Protein AF-A0A1H0FMB4-F1 (afdb_monomer_lite)

Secondary structure (DSSP, 8-state):
-HHHHHHHHHHHHHHHH---------PPPSS--TTSGGGSPPSS-PPPPP---S-HHHHHHHTT-----

Structure (mmCIF, N/CA/C/O backbone):
data_AF-A0A1H0FMB4-F1
#
_entry.id   AF-A0A1H0FMB4-F1
#
loop_
_atom_site.group_PDB
_atom_site.id
_atom_site.type_symbol
_atom_site.label_atom_id
_atom_site.label_alt_id
_atom_site.label_comp_id
_atom_site.label_asym_id
_atom_site.label_entity_id
_atom_site.label_seq_id
_atom_site.pdbx_PDB_ins_code
_atom_site.Cartn_x
_atom_site.Cartn_y
_atom_site.Cartn_z
_atom_site.occupancy
_atom_site.B_iso_or_equiv
_atom_site.auth_seq_id
_atom_site.auth_comp_id
_atom_site.auth_asym_id
_atom_site.auth_atom_id
_atom_site.pdbx_PDB_model_num
ATOM 1 N N . MET A 1 1 ? 48.000 21.951 -31.135 1.00 60.53 1 MET A N 1
ATOM 2 C CA . MET A 1 1 ? 47.608 20.716 -30.414 1.00 60.53 1 MET A CA 1
ATOM 3 C C . MET A 1 1 ? 46.893 21.012 -29.094 1.00 60.53 1 MET A C 1
ATOM 5 O O . MET A 1 1 ? 45.797 20.511 -28.903 1.00 60.53 1 MET A O 1
ATOM 9 N N . ILE A 1 2 ? 47.426 21.894 -28.237 1.00 65.69 2 ILE A N 1
ATOM 10 C CA . ILE A 1 2 ? 46.846 22.240 -26.917 1.00 65.69 2 ILE A CA 1
ATOM 11 C C . ILE A 1 2 ? 45.391 22.750 -27.001 1.00 65.69 2 ILE A C 1
ATOM 13 O O . ILE A 1 2 ? 44.535 22.309 -26.243 1.00 65.69 2 ILE A O 1
ATOM 17 N N . ARG A 1 3 ? 45.077 23.610 -27.982 1.00 72.75 3 ARG A N 1
ATOM 18 C CA . ARG A 1 3 ? 43.712 24.132 -28.205 1.00 72.75 3 ARG A CA 1
ATOM 19 C C . ARG A 1 3 ? 42.672 23.041 -28.499 1.00 72.75 3 ARG A C 1
ATOM 21 O O . ARG A 1 3 ? 41.547 23.148 -28.033 1.00 72.75 3 ARG A O 1
ATOM 28 N N . ALA A 1 4 ? 43.054 21.991 -29.228 1.00 74.25 4 ALA A N 1
ATOM 29 C CA . ALA A 1 4 ? 42.164 20.874 -29.546 1.00 74.25 4 ALA A CA 1
ATOM 30 C C . ALA A 1 4 ? 41.925 19.968 -28.326 1.00 74.25 4 ALA A C 1
ATOM 32 O O . ALA A 1 4 ? 40.807 19.512 -28.112 1.00 74.25 4 ALA A O 1
ATOM 33 N N . GLY A 1 5 ? 42.952 19.769 -27.488 1.00 80.69 5 GLY A N 1
ATOM 34 C CA . GLY A 1 5 ? 42.831 19.003 -26.243 1.00 80.69 5 GLY A CA 1
ATOM 35 C C . GLY A 1 5 ? 41.906 19.667 -25.222 1.00 80.69 5 GLY A C 1
ATOM 36 O O . GLY A 1 5 ? 41.091 18.990 -24.602 1.00 80.69 5 GLY A O 1
ATOM 37 N N . ILE A 1 6 ? 41.966 20.998 -25.104 1.00 86.88 6 ILE A N 1
ATOM 38 C CA . ILE A 1 6 ? 41.075 21.762 -24.216 1.00 86.88 6 ILE A CA 1
ATOM 39 C C . ILE A 1 6 ? 39.616 21.652 -24.679 1.00 86.88 6 ILE A C 1
ATOM 41 O O . ILE A 1 6 ? 38.730 21.403 -23.866 1.00 86.88 6 ILE A O 1
ATOM 45 N N . PHE A 1 7 ? 39.360 21.773 -25.985 1.00 88.56 7 PHE A N 1
ATOM 46 C CA . PHE A 1 7 ? 38.012 21.613 -26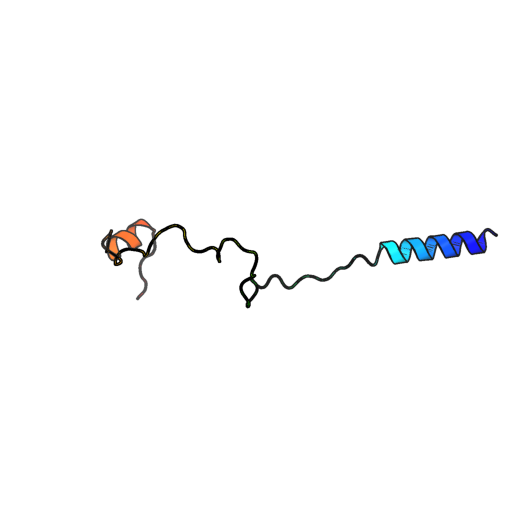.539 1.00 88.56 7 PHE A CA 1
ATOM 47 C C . PHE A 1 7 ? 37.439 20.210 -26.300 1.00 88.56 7 PHE A C 1
ATOM 49 O O . PHE A 1 7 ? 36.285 20.080 -25.896 1.00 88.56 7 PHE A O 1
ATOM 56 N N . ALA A 1 8 ? 38.247 19.167 -26.501 1.00 87.00 8 ALA A N 1
ATOM 57 C CA . ALA A 1 8 ? 37.829 17.789 -26.255 1.00 87.00 8 ALA A CA 1
ATOM 58 C C . ALA A 1 8 ? 37.492 17.539 -24.773 1.00 87.00 8 ALA A C 1
ATOM 60 O O . ALA A 1 8 ? 36.486 16.900 -24.468 1.00 87.00 8 ALA A O 1
ATOM 61 N N . ALA A 1 9 ? 38.287 18.090 -23.851 1.00 86.56 9 ALA A N 1
ATOM 62 C CA . ALA A 1 9 ? 38.043 17.973 -22.414 1.00 86.56 9 ALA A CA 1
ATOM 63 C C . ALA A 1 9 ? 36.740 18.667 -21.978 1.00 86.56 9 ALA A C 1
ATOM 65 O O . ALA A 1 9 ? 35.973 18.106 -21.196 1.00 86.56 9 ALA A O 1
ATOM 66 N N . LEU A 1 10 ? 36.455 19.857 -22.518 1.00 88.38 10 LEU A N 1
ATOM 67 C CA . LEU A 1 10 ? 35.217 20.588 -22.226 1.00 88.38 10 LEU A CA 1
ATOM 68 C C . LEU A 1 10 ? 33.972 19.848 -22.734 1.00 88.38 10 LEU A C 1
ATOM 70 O O . LEU A 1 10 ? 32.961 19.800 -22.034 1.00 88.38 10 LEU A O 1
ATOM 74 N N . LEU A 1 11 ? 34.052 19.230 -23.916 1.00 86.44 11 LEU A N 1
ATOM 75 C CA . LEU A 1 11 ? 32.956 18.432 -24.475 1.00 86.44 11 LEU A CA 1
ATOM 76 C C . LEU A 1 11 ? 32.660 17.187 -23.630 1.00 86.44 11 LEU A C 1
ATOM 78 O O . LEU A 1 11 ? 31.498 16.916 -23.328 1.00 86.44 11 LEU A O 1
ATOM 82 N N . LEU A 1 12 ? 33.700 16.465 -23.204 1.00 84.69 12 LEU A N 1
ATOM 83 C CA . LEU A 1 12 ? 33.551 15.294 -22.334 1.00 84.69 12 LEU A CA 1
ATOM 84 C C . LEU A 1 12 ? 32.938 15.668 -20.979 1.00 84.69 12 LEU A C 1
ATOM 86 O O . LEU A 1 12 ? 32.043 14.974 -20.498 1.00 84.69 12 LEU A O 1
ATOM 90 N N . MET A 1 13 ? 33.365 16.791 -20.396 1.00 83.06 13 MET A N 1
ATOM 91 C CA . MET A 1 13 ? 32.810 17.283 -19.135 1.00 83.06 13 MET A CA 1
ATOM 92 C C . MET A 1 13 ? 31.334 17.682 -19.275 1.00 83.06 13 MET A C 1
ATOM 94 O O . MET A 1 13 ? 30.524 17.359 -18.410 1.00 83.06 13 MET A O 1
ATOM 98 N N . GLY A 1 14 ? 30.959 18.328 -20.384 1.00 79.69 14 GLY A N 1
ATOM 99 C CA . GLY A 1 14 ? 29.565 18.677 -20.671 1.00 79.69 14 GLY A CA 1
ATOM 100 C C . GLY A 1 14 ? 28.663 17.449 -20.829 1.00 79.69 14 GLY A C 1
ATOM 101 O O . GLY A 1 14 ? 27.560 17.428 -20.288 1.00 79.69 14 GLY A O 1
ATOM 102 N N . MET A 1 15 ? 29.145 16.397 -21.501 1.00 77.25 15 MET A N 1
ATOM 103 C CA . MET A 1 15 ? 28.402 15.140 -21.665 1.00 77.25 15 MET A CA 1
ATOM 104 C C . MET A 1 15 ? 28.248 14.354 -20.358 1.00 77.25 15 MET A C 1
ATOM 106 O O . MET A 1 15 ? 27.225 13.708 -20.153 1.00 77.25 15 MET A O 1
ATOM 110 N N . ALA A 1 16 ? 29.218 14.435 -19.445 1.00 71.25 16 ALA A N 1
ATOM 111 C CA . ALA A 1 16 ? 29.109 13.804 -18.129 1.00 71.25 16 ALA A CA 1
ATOM 112 C C . ALA A 1 16 ? 28.037 14.461 -17.234 1.00 71.25 16 ALA A C 1
ATOM 114 O O . ALA A 1 16 ? 27.532 13.823 -16.311 1.00 71.25 16 ALA A O 1
ATOM 115 N N . LEU A 1 17 ? 27.674 15.720 -17.509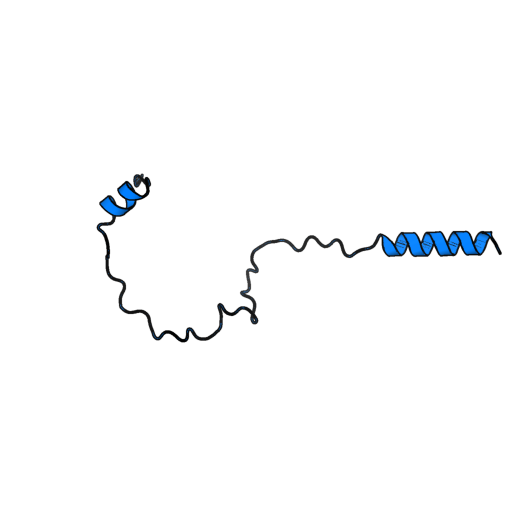 1.00 68.62 17 LEU A N 1
ATOM 116 C CA . LEU A 1 17 ? 26.674 16.478 -16.749 1.00 68.62 17 LEU A CA 1
ATOM 117 C C . LEU A 1 17 ? 25.235 16.279 -17.257 1.00 68.62 17 LEU A C 1
ATOM 119 O O . LEU A 1 17 ? 24.295 16.542 -16.510 1.00 68.62 17 LEU A O 1
ATOM 123 N N . VAL A 1 18 ? 25.033 15.757 -18.473 1.00 67.50 18 VAL A N 1
ATOM 124 C CA . VAL A 1 18 ? 23.713 15.312 -18.970 1.00 67.50 18 VAL A CA 1
ATOM 125 C C . VAL A 1 18 ? 23.414 13.879 -18.512 1.00 67.50 18 VAL A C 1
ATOM 127 O O . VAL A 1 18 ? 23.145 12.974 -19.298 1.00 67.50 18 VAL A O 1
ATOM 130 N N . GLY A 1 19 ? 23.451 13.664 -17.197 1.00 60.44 19 GLY A N 1
ATOM 131 C CA . GLY A 1 19 ? 22.795 12.518 -16.573 1.00 60.44 19 GLY A CA 1
ATOM 132 C C . GLY A 1 19 ? 21.276 12.675 -16.680 1.00 60.44 19 GLY A C 1
ATOM 133 O O . GLY A 1 19 ? 20.747 13.772 -16.516 1.00 60.44 19 GLY A O 1
ATOM 134 N N . CYS A 1 20 ? 20.567 11.589 -16.986 1.00 64.38 20 CYS A N 1
ATOM 135 C CA . CYS A 1 20 ? 19.116 11.566 -17.175 1.00 64.38 20 CYS A CA 1
ATOM 136 C C . CYS A 1 20 ? 18.377 11.976 -15.884 1.00 64.38 20 CYS A C 1
ATOM 138 O O . CYS A 1 20 ? 18.073 11.150 -15.026 1.00 64.38 20 CYS A O 1
ATOM 140 N N . GLY A 1 21 ? 18.111 13.273 -15.738 1.00 57.38 21 GLY A N 1
ATOM 141 C CA . GLY A 1 21 ? 17.407 13.882 -14.612 1.00 57.38 21 GLY A CA 1
ATOM 142 C C . GLY A 1 21 ? 15.890 13.865 -14.770 1.00 57.38 21 GLY A C 1
ATOM 143 O O . GLY A 1 21 ? 15.236 14.847 -14.431 1.00 57.38 21 GLY A O 1
ATOM 144 N N . THR A 1 22 ? 15.298 12.793 -15.306 1.00 55.69 22 THR A N 1
ATOM 145 C CA . THR A 1 22 ? 13.837 12.696 -15.261 1.00 55.69 22 THR A CA 1
ATOM 146 C C . THR A 1 22 ? 13.448 12.386 -13.823 1.00 55.69 22 THR A C 1
ATOM 148 O O . THR A 1 22 ? 13.656 11.264 -13.350 1.00 55.69 22 THR A O 1
ATOM 151 N N . VAL A 1 23 ? 12.863 13.357 -13.119 1.00 58.28 23 VAL A N 1
ATOM 152 C CA . VAL A 1 23 ? 12.013 13.039 -11.973 1.00 58.28 23 VAL A CA 1
ATOM 153 C C . VAL A 1 23 ? 10.891 12.194 -12.552 1.00 58.28 23 VAL A C 1
ATOM 155 O O . VAL A 1 23 ? 9.972 12.701 -13.188 1.00 58.28 23 VAL A O 1
ATOM 158 N N . LYS A 1 24 ? 11.012 10.872 -12.425 1.00 56.97 24 LYS A N 1
ATOM 159 C CA . LYS A 1 24 ? 9.885 9.991 -12.677 1.00 56.97 24 LYS A CA 1
ATOM 160 C C . LYS A 1 24 ? 8.858 10.396 -11.637 1.00 56.97 24 LYS A C 1
ATOM 162 O O . LYS A 1 24 ? 9.074 10.114 -10.460 1.00 56.97 24 LYS A O 1
ATOM 167 N N . GLU A 1 25 ? 7.833 11.124 -12.076 1.00 61.81 25 GLU A N 1
ATOM 16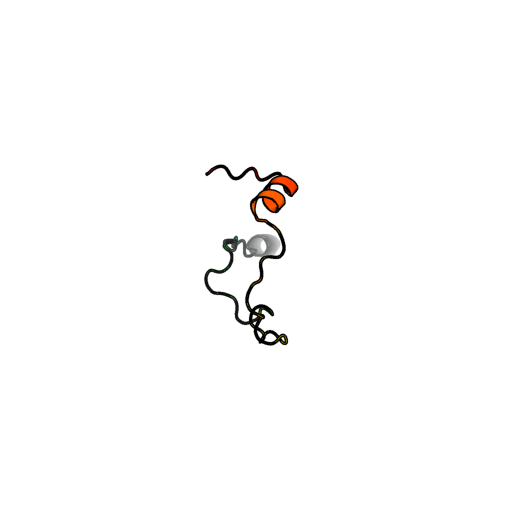8 C CA . GLU A 1 25 ? 6.606 11.401 -11.333 1.00 61.81 25 GLU A CA 1
ATOM 169 C C . GLU A 1 25 ? 6.327 10.191 -10.440 1.00 61.81 25 GLU A C 1
ATOM 171 O O . GLU A 1 25 ? 5.995 9.106 -10.928 1.00 61.81 25 GLU A O 1
ATOM 176 N N . LYS A 1 26 ? 6.577 10.327 -9.131 1.00 56.19 26 LYS A N 1
ATOM 177 C CA . LYS A 1 26 ? 6.299 9.279 -8.144 1.00 56.19 26 LYS A CA 1
ATOM 178 C C . LYS A 1 26 ? 4.805 9.288 -7.843 1.00 56.19 26 LYS A C 1
ATOM 180 O O . LYS A 1 26 ? 4.389 9.334 -6.693 1.00 56.19 26 LYS A O 1
ATOM 185 N N . THR A 1 27 ? 3.990 9.240 -8.885 1.00 58.16 27 THR A N 1
ATOM 186 C CA . THR A 1 27 ? 2.628 8.760 -8.748 1.00 58.16 27 THR A CA 1
ATOM 187 C C . THR A 1 27 ? 2.734 7.243 -8.674 1.00 58.16 27 THR A C 1
ATOM 189 O O . THR A 1 27 ? 3.474 6.611 -9.439 1.00 58.16 27 THR A O 1
ATOM 192 N N . ALA A 1 28 ? 2.074 6.628 -7.691 1.00 61.88 28 ALA A N 1
ATOM 193 C CA . ALA A 1 28 ? 1.889 5.185 -7.740 1.00 61.88 28 ALA A CA 1
ATOM 194 C C . ALA A 1 28 ? 1.294 4.868 -9.123 1.00 61.88 28 ALA A C 1
ATOM 196 O O . ALA A 1 28 ? 0.360 5.559 -9.538 1.00 61.88 28 ALA A O 1
ATOM 197 N N . PRO A 1 29 ? 1.865 3.922 -9.887 1.00 64.19 29 PRO A N 1
ATOM 198 C CA . PRO A 1 29 ? 1.482 3.748 -11.276 1.00 64.19 29 PRO A CA 1
ATOM 199 C C . PRO A 1 29 ? -0.020 3.451 -11.352 1.00 64.19 29 PRO A C 1
ATOM 201 O O . PRO A 1 29 ? -0.479 2.447 -10.810 1.00 64.19 29 PRO A O 1
ATOM 204 N N . CYS A 1 30 ? -0.779 4.321 -12.033 1.00 62.47 30 CYS A N 1
ATOM 205 C CA . CYS A 1 30 ? -2.230 4.161 -12.209 1.00 62.47 30 CYS A CA 1
ATOM 206 C C . CYS A 1 30 ? -2.564 2.814 -12.865 1.00 62.47 30 CYS A C 1
ATOM 208 O O . CYS A 1 30 ? -3.616 2.228 -12.624 1.00 62.47 30 CYS A O 1
ATOM 210 N N . LYS A 1 31 ? -1.634 2.310 -13.688 1.00 57.75 31 LYS A N 1
ATOM 211 C CA . LYS A 1 31 ? -1.657 0.960 -14.237 1.00 57.75 31 LYS A CA 1
ATOM 212 C C . LYS A 1 31 ? -0.770 0.060 -13.392 1.00 57.75 31 LYS A C 1
ATOM 214 O O . LYS A 1 31 ? 0.445 0.232 -13.328 1.00 57.75 31 LYS A O 1
ATOM 219 N N . ARG A 1 32 ? -1.388 -0.924 -12.757 1.00 62.19 32 ARG A N 1
ATOM 220 C CA . ARG A 1 32 ? -0.703 -1.803 -11.820 1.00 62.19 32 ARG A CA 1
ATOM 221 C C . ARG A 1 32 ? 0.330 -2.681 -12.584 1.00 62.19 32 ARG A C 1
ATOM 223 O O . ARG A 1 32 ? -0.026 -3.298 -13.590 1.00 62.19 32 ARG A O 1
ATOM 230 N N . PRO A 1 33 ? 1.610 -2.705 -12.169 1.00 68.06 33 PRO A N 1
ATOM 231 C CA . PRO A 1 33 ? 2.740 -3.253 -12.939 1.00 68.06 33 PRO A CA 1
ATOM 232 C C . PRO A 1 33 ? 2.771 -4.789 -13.004 1.00 68.06 33 PRO A C 1
ATOM 234 O O . PRO A 1 33 ? 2.739 -5.455 -11.975 1.00 68.06 33 PRO A O 1
ATOM 237 N N . ALA A 1 34 ? 2.885 -5.342 -14.215 1.00 65.19 34 ALA A N 1
ATOM 238 C CA . ALA A 1 34 ? 2.740 -6.777 -14.506 1.00 65.19 34 ALA A CA 1
ATOM 239 C C . ALA A 1 34 ? 3.740 -7.707 -13.789 1.00 65.19 34 ALA A C 1
ATOM 241 O O . ALA A 1 34 ? 3.522 -8.909 -13.722 1.00 65.19 34 ALA A O 1
ATOM 242 N N . ASN A 1 35 ? 4.838 -7.165 -13.267 1.00 63.47 35 ASN A N 1
ATOM 243 C CA . ASN A 1 35 ? 5.929 -7.908 -12.641 1.00 63.47 35 ASN A CA 1
ATOM 244 C C . ASN A 1 35 ? 5.937 -7.831 -11.104 1.00 63.47 35 ASN A C 1
ATOM 246 O O . ASN A 1 35 ? 6.923 -8.227 -10.486 1.00 63.47 35 ASN A O 1
ATOM 250 N N . LEU A 1 36 ? 4.884 -7.303 -10.472 1.00 66.75 36 LEU A N 1
ATOM 251 C CA . LEU A 1 36 ? 4.775 -7.309 -9.012 1.00 66.75 36 LEU A CA 1
ATOM 252 C C . LEU A 1 36 ? 4.063 -8.574 -8.529 1.00 66.75 36 LEU A C 1
ATOM 254 O O . LEU A 1 36 ? 3.011 -8.941 -9.045 1.00 66.75 36 LEU A O 1
ATOM 258 N N . SER A 1 37 ? 4.595 -9.179 -7.463 1.00 63.88 37 SER A N 1
ATOM 259 C CA . SER A 1 37 ? 4.016 -10.335 -6.755 1.00 63.88 37 SER A CA 1
ATOM 260 C C . SER A 1 37 ? 2.570 -10.125 -6.304 1.00 63.88 37 SER A C 1
ATOM 262 O O . SER A 1 37 ? 1.845 -11.088 -6.106 1.00 63.88 37 SER A O 1
ATOM 264 N N . ALA A 1 38 ? 2.123 -8.870 -6.218 1.00 66.12 38 ALA A N 1
ATOM 265 C CA . ALA A 1 38 ? 0.737 -8.491 -5.972 1.00 66.12 38 ALA A CA 1
ATOM 266 C C . ALA A 1 38 ? -0.248 -8.903 -7.095 1.00 66.12 38 ALA A C 1
ATOM 268 O O . ALA A 1 38 ? -1.423 -8.539 -7.015 1.00 66.12 38 ALA A O 1
ATOM 269 N N . TYR A 1 39 ? 0.232 -9.572 -8.148 1.00 62.47 39 TYR A N 1
ATOM 270 C CA . TYR A 1 39 ? -0.543 -10.200 -9.223 1.00 62.47 39 TYR A CA 1
ATOM 271 C C . TYR A 1 39 ? -0.370 -11.712 -9.326 1.00 62.47 39 TYR A C 1
ATOM 273 O O . TYR A 1 39 ? -1.034 -12.326 -10.158 1.00 62.47 39 TYR A O 1
ATOM 281 N N . ALA A 1 40 ? 0.541 -12.310 -8.555 1.00 77.62 40 ALA A N 1
ATOM 282 C CA . ALA A 1 40 ? 0.563 -13.759 -8.484 1.00 77.62 40 ALA A CA 1
ATOM 283 C C . ALA A 1 40 ? -0.794 -14.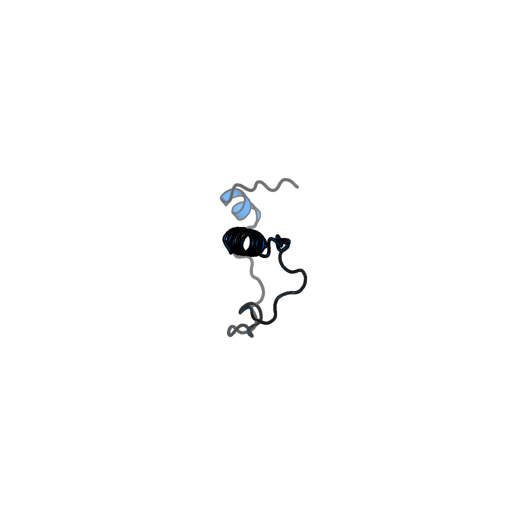216 -7.941 1.00 77.62 40 ALA A C 1
ATOM 285 O O . ALA A 1 40 ? -1.351 -13.551 -7.062 1.00 77.62 40 ALA A O 1
ATOM 286 N N . GLU A 1 41 ? -1.313 -15.319 -8.483 1.00 78.88 41 GLU A N 1
ATOM 287 C CA . GLU A 1 41 ? -2.468 -15.993 -7.898 1.00 78.88 41 GLU A CA 1
ATOM 288 C C . GLU A 1 41 ? -2.192 -16.144 -6.402 1.00 78.88 41 GLU A C 1
ATOM 290 O O . GLU A 1 41 ? -1.109 -16.619 -6.034 1.00 78.88 41 GLU A O 1
ATOM 295 N N . ASP A 1 42 ? -3.102 -15.666 -5.548 1.00 79.44 42 ASP A N 1
ATOM 296 C CA . ASP A 1 42 ? -2.910 -15.854 -4.116 1.00 79.44 42 ASP A CA 1
ATOM 297 C C . ASP A 1 42 ? -2.896 -17.370 -3.893 1.00 79.44 42 ASP A C 1
ATOM 299 O O . ASP A 1 42 ? -3.876 -18.042 -4.218 1.00 79.44 42 ASP A O 1
ATOM 303 N N . PRO A 1 43 ? -1.794 -17.954 -3.389 1.00 84.88 43 PRO A N 1
ATOM 304 C CA . PRO A 1 43 ? -1.772 -19.383 -3.101 1.00 84.88 43 PRO A CA 1
ATOM 305 C C . PRO A 1 43 ? -2.808 -19.752 -2.030 1.00 84.88 43 PRO A C 1
ATOM 307 O O . PRO A 1 43 ? -3.099 -20.932 -1.826 1.00 84.88 43 PRO A O 1
ATOM 310 N N . ARG A 1 44 ? -3.354 -18.758 -1.318 1.00 85.69 44 ARG A N 1
ATOM 311 C CA . ARG A 1 44 ? -4.506 -18.919 -0.440 1.00 85.69 44 ARG A CA 1
ATOM 312 C C . ARG A 1 44 ? -5.774 -19.018 -1.287 1.00 85.69 44 ARG A C 1
ATOM 314 O O . ARG A 1 44 ? -6.013 -18.207 -2.172 1.00 85.69 44 ARG A O 1
ATOM 321 N N . GLY A 1 45 ? -6.623 -19.990 -0.962 1.00 85.38 45 GLY A N 1
ATOM 322 C CA . GLY A 1 45 ? -7.967 -20.068 -1.529 1.00 85.38 45 GLY A CA 1
ATOM 323 C C . GLY A 1 45 ? -8.834 -18.854 -1.161 1.00 85.38 45 GLY A C 1
ATOM 324 O O . GLY A 1 45 ? -8.403 -17.986 -0.396 1.00 85.38 45 GLY A O 1
ATOM 325 N N . PRO A 1 46 ? -10.080 -18.799 -1.664 1.00 86.50 46 PRO A N 1
ATOM 326 C CA . PRO A 1 46 ? -10.999 -17.709 -1.369 1.00 86.50 46 PRO A CA 1
ATOM 327 C C . PRO A 1 46 ? -11.095 -17.442 0.134 1.00 86.50 46 PRO A C 1
ATOM 329 O O . PRO A 1 46 ? -11.250 -18.371 0.932 1.00 86.50 46 PRO A O 1
ATOM 332 N N . CYS A 1 47 ? -11.023 -16.168 0.520 1.00 83.12 47 CYS A N 1
ATOM 333 C CA . CYS A 1 47 ? -11.276 -15.773 1.897 1.00 83.12 47 CYS A CA 1
ATOM 334 C C . CYS A 1 47 ? -12.673 -16.247 2.317 1.00 83.12 47 CYS A C 1
ATOM 336 O O . CYS A 1 47 ? -13.640 -16.115 1.563 1.00 83.12 47 CYS A O 1
ATOM 338 N N . ALA A 1 48 ? -12.783 -16.770 3.539 1.00 87.31 48 ALA A N 1
ATOM 339 C CA . ALA A 1 48 ? -14.082 -17.036 4.140 1.00 87.31 48 ALA A CA 1
ATOM 340 C C . ALA A 1 48 ? -14.897 -15.735 4.253 1.00 87.31 48 ALA A C 1
ATOM 342 O O . ALA A 1 48 ? -14.346 -14.631 4.189 1.00 87.31 48 ALA A O 1
ATOM 343 N N . ALA A 1 49 ? -16.211 -15.869 4.453 1.00 90.69 49 ALA A N 1
ATOM 344 C CA . ALA A 1 49 ? -17.073 -14.723 4.713 1.00 90.69 49 ALA A CA 1
ATOM 345 C C . ALA A 1 49 ? -16.482 -13.857 5.837 1.00 90.69 49 ALA A C 1
ATOM 347 O O . ALA A 1 49 ? -16.055 -14.378 6.873 1.00 90.69 49 ALA A O 1
ATOM 348 N N . MET A 1 50 ? -16.448 -12.537 5.622 1.00 88.25 50 MET A N 1
ATOM 349 C CA . MET A 1 50 ? -15.997 -11.615 6.660 1.00 88.25 50 MET A CA 1
ATOM 350 C C . MET A 1 50 ? -16.838 -11.820 7.915 1.00 88.25 50 MET A C 1
ATOM 352 O O . MET A 1 50 ? -18.066 -11.890 7.856 1.00 88.25 50 MET A O 1
ATOM 356 N N . ARG A 1 51 ? -16.162 -11.894 9.058 1.00 88.00 51 ARG A N 1
ATOM 357 C CA . ARG A 1 51 ? -16.801 -12.012 10.361 1.00 88.00 51 ARG A CA 1
ATOM 358 C C . ARG A 1 51 ? -16.366 -10.850 11.230 1.00 88.00 51 ARG A C 1
ATOM 360 O O . ARG A 1 51 ? -15.182 -10.526 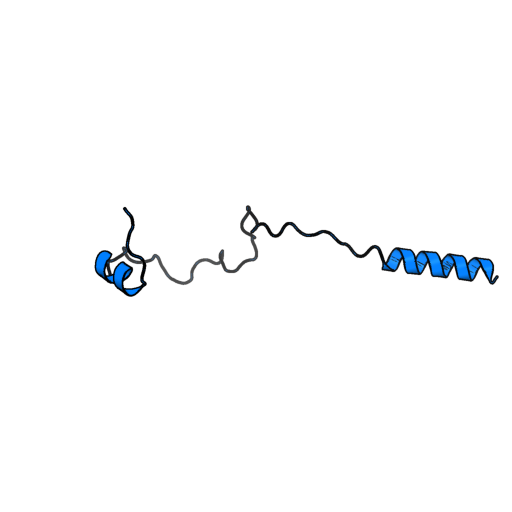11.286 1.00 88.00 51 ARG A O 1
ATOM 367 N N . LEU A 1 52 ? -17.328 -10.273 11.937 1.00 86.75 52 LEU A N 1
ATOM 368 C CA . LEU A 1 52 ? -17.064 -9.293 12.974 1.00 86.75 52 LEU A CA 1
ATOM 369 C C . LEU A 1 52 ? -16.230 -9.954 14.087 1.00 86.75 52 LEU A C 1
ATOM 371 O O . LEU A 1 52 ? -16.656 -10.955 14.662 1.00 86.75 52 LEU A O 1
ATOM 375 N N . ILE A 1 53 ? -15.024 -9.441 14.343 1.00 86.56 53 ILE A N 1
ATOM 376 C CA . ILE A 1 53 ? -14.147 -9.943 15.417 1.00 86.56 53 ILE A CA 1
ATOM 377 C C . ILE A 1 53 ? -14.339 -9.133 16.698 1.00 86.56 53 ILE A C 1
ATOM 379 O O . ILE A 1 53 ? -14.373 -9.716 17.776 1.00 86.56 53 ILE A O 1
ATOM 383 N N . ASN A 1 54 ? -14.518 -7.818 16.565 1.00 88.56 54 ASN A N 1
ATOM 384 C CA . ASN A 1 54 ? -14.720 -6.891 17.673 1.00 88.56 54 ASN A CA 1
ATOM 385 C C . ASN A 1 54 ? -15.966 -6.044 17.417 1.00 88.56 54 ASN A C 1
ATOM 387 O O . ASN A 1 54 ? -16.303 -5.774 16.262 1.00 88.56 54 ASN A O 1
ATOM 391 N N . ASP A 1 55 ? -16.608 -5.592 18.491 1.00 90.12 55 ASP A N 1
ATOM 392 C CA . ASP A 1 55 ? -17.610 -4.535 18.396 1.00 90.12 55 ASP A CA 1
ATOM 393 C C . ASP A 1 55 ? -16.952 -3.253 17.833 1.00 90.12 55 ASP A C 1
ATOM 395 O O . ASP A 1 55 ? -15.908 -2.846 18.355 1.00 90.12 55 ASP A O 1
ATOM 399 N N . PRO A 1 56 ? -17.506 -2.629 16.774 1.00 86.75 56 PRO A N 1
ATOM 400 C CA . PRO A 1 56 ? -16.874 -1.492 16.110 1.00 86.75 56 PRO A CA 1
ATOM 401 C C . PRO A 1 56 ? -16.587 -0.330 17.057 1.00 86.75 56 PRO A C 1
ATOM 403 O O . PRO A 1 56 ? -15.488 0.212 17.018 1.00 86.75 56 PRO A O 1
ATOM 406 N N . VAL A 1 57 ? -17.537 0.011 17.935 1.00 89.19 57 VAL A N 1
ATOM 407 C CA . VAL A 1 57 ? -17.405 1.146 18.859 1.00 89.19 57 VAL A CA 1
ATOM 408 C C . VAL A 1 57 ? -16.226 0.913 19.798 1.00 89.19 57 VAL A C 1
ATOM 410 O O . VAL A 1 57 ? -15.314 1.736 19.853 1.00 89.19 57 VAL A O 1
ATOM 413 N N . SER A 1 58 ? -16.170 -0.257 20.439 1.00 88.06 58 SER A N 1
ATOM 414 C CA . SER A 1 58 ? -15.048 -0.609 21.321 1.00 88.06 58 SER A CA 1
ATOM 415 C C . SER A 1 58 ? -13.698 -0.667 20.590 1.00 88.06 58 SER A C 1
ATOM 417 O O . SER A 1 58 ? -12.668 -0.280 21.145 1.00 88.06 58 SER A O 1
ATOM 419 N N . ALA A 1 59 ? -13.680 -1.126 19.333 1.00 89.38 59 ALA A N 1
ATOM 420 C CA . ALA A 1 59 ? -12.464 -1.193 18.529 1.00 89.38 59 ALA A CA 1
ATOM 421 C C . ALA A 1 59 ? -11.936 0.205 18.183 1.00 89.38 59 ALA A C 1
ATOM 423 O O . ALA A 1 59 ? -10.728 0.428 18.261 1.00 89.38 59 ALA A O 1
ATOM 424 N N . PHE A 1 60 ? -12.831 1.131 17.835 1.00 88.06 60 PHE A N 1
ATOM 425 C CA . PHE A 1 60 ? -12.523 2.526 17.530 1.00 88.06 60 PHE A CA 1
ATOM 426 C C . PHE A 1 60 ? -12.035 3.294 18.766 1.00 88.06 60 PHE A C 1
ATOM 428 O O . PHE A 1 60 ? -10.983 3.938 18.707 1.00 88.06 60 PHE A O 1
ATOM 435 N N . GLU A 1 61 ? -12.701 3.119 19.911 1.00 90.06 61 GLU A N 1
ATOM 436 C CA . GLU A 1 61 ? -12.239 3.652 21.199 1.00 90.06 61 GLU A CA 1
ATOM 437 C C . GLU A 1 61 ? -10.822 3.166 21.542 1.00 90.06 61 GLU A C 1
ATOM 439 O O . GLU A 1 61 ? -9.959 3.969 21.900 1.00 90.06 61 GLU A O 1
ATOM 444 N N . ALA A 1 62 ? -10.544 1.868 21.369 1.00 88.56 62 ALA A N 1
ATOM 445 C CA . ALA A 1 62 ? -9.240 1.283 21.683 1.00 88.56 62 ALA A CA 1
ATOM 446 C C . ALA A 1 62 ? -8.087 1.839 20.826 1.00 88.56 62 ALA A C 1
ATOM 448 O O . ALA A 1 62 ? -6.954 1.916 21.305 1.00 88.56 62 ALA A O 1
ATOM 449 N N . ILE A 1 63 ? -8.354 2.235 19.576 1.00 88.31 63 ILE A N 1
ATOM 450 C CA . ILE A 1 63 ? -7.353 2.846 18.680 1.00 88.31 63 ILE A CA 1
ATOM 451 C C . ILE A 1 63 ? -7.357 4.381 18.724 1.00 88.31 63 ILE A C 1
ATOM 453 O O . ILE A 1 63 ? -6.649 5.015 17.940 1.00 88.31 63 ILE A O 1
ATOM 457 N N . GLY A 1 64 ? -8.130 4.988 19.630 1.00 86.00 64 GLY A N 1
ATOM 458 C CA . GLY A 1 64 ? -8.211 6.442 19.787 1.00 86.00 64 GLY A CA 1
ATOM 459 C C . GLY A 1 64 ? -8.896 7.156 18.620 1.00 86.00 64 GLY A C 1
ATOM 460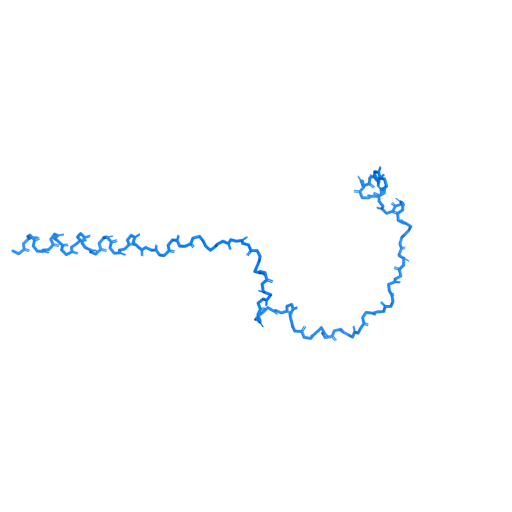 O O . GLY A 1 64 ? -8.742 8.367 18.467 1.00 86.00 64 GLY A O 1
ATOM 461 N N . VAL A 1 65 ? -9.643 6.419 17.796 1.00 81.56 65 VAL A N 1
ATOM 462 C CA . VAL A 1 65 ? -10.499 6.985 16.756 1.00 81.56 65 VAL A CA 1
ATOM 463 C C . VAL A 1 65 ? -11.876 7.130 17.381 1.00 81.56 65 VAL A C 1
ATOM 465 O O . VAL A 1 65 ? -12.635 6.179 17.453 1.00 81.56 65 VAL A O 1
ATOM 468 N N . LEU A 1 66 ? -12.192 8.312 17.895 1.00 72.31 66 LEU A N 1
ATOM 469 C CA . LEU A 1 66 ? -13.567 8.623 18.270 1.00 72.31 66 LEU A CA 1
ATOM 470 C C . LEU A 1 66 ? -14.305 8.899 16.965 1.00 72.31 66 LEU A C 1
ATOM 472 O O . LEU A 1 66 ? -13.995 9.885 16.294 1.00 72.31 66 LEU A O 1
ATOM 476 N N . ASP A 1 67 ? -15.192 7.990 16.568 1.00 60.81 67 ASP A N 1
ATOM 477 C CA . ASP A 1 67 ? -15.986 8.163 15.357 1.00 60.81 67 ASP A CA 1
ATOM 478 C C . ASP A 1 67 ? -16.717 9.507 15.444 1.00 60.81 67 ASP A C 1
ATOM 480 O O . ASP A 1 67 ? -17.395 9.790 16.438 1.00 60.81 67 ASP A O 1
ATOM 484 N N . GLN A 1 68 ? -16.475 10.388 14.471 1.00 56.97 68 GLN A N 1
ATOM 485 C CA . GLN A 1 68 ? -16.998 11.745 14.536 1.00 56.97 68 GLN A CA 1
ATOM 486 C C . GLN A 1 68 ? -18.413 11.866 13.991 1.00 56.97 68 GLN A C 1
ATOM 488 O O . GLN A 1 68 ? -19.030 12.846 14.378 1.00 56.97 68 GLN A O 1
ATOM 493 N N . HIS A 1 69 ? -18.945 10.941 13.179 1.00 51.16 69 HIS A N 1
ATOM 494 C CA . HIS A 1 69 ? -20.345 10.961 12.720 1.00 51.16 69 HIS A CA 1
ATOM 495 C C . HIS A 1 69 ? -20.761 9.678 11.999 1.00 51.16 69 HIS A C 1
ATOM 497 O O . HIS A 1 69 ? -20.059 9.297 11.038 1.00 51.16 69 HIS A O 1
#

pLDDT: mean 75.19, std 12.22, range [51.16, 90.69]

Radius of gyration: 28.89 Å; chains: 1; bounding box: 68×44×52 Å

Foldseek 3Di:
DVVVVVVVVVVVVVVVVPDPPPPPPPDPPPDPDPPDPVPPDDPDDDDDDDDDPDDPCVVCVVVVNRPPD

Sequence (69 aa):
MIRAGIFAALLLMGMALVGCGTVKEKTAPCKRPANLSAYAEDPRGPCAAMRLINDPVSAFEAIGVLDQH